Protein AF-A0A832VP25-F1 (afdb_monomer_lite)

pLDDT: mean 85.95, std 12.09, range [37.41, 95.25]

Radius of gyration: 12.19 Å; chains: 1; bounding box: 33×25×27 Å

Secondary structure (DSSP, 8-state):
----HHHHHHHHHHHHHHTT-SS--HHHHHHHHHHHHTTTHHHHHHHHHHH-SSHHHHHHHHHHHHHHHHHHTTPPPS----

Foldseek 3Di:
DAADLVLQLLLLVVLCVQLPVPPPDVVSSVVSSCCCVPVVVVQLVVQCVPQNSHSVSSNVSVQVVQQVVCVVVVHHRSDPPD

Structure (mmCIF, N/CA/C/O backbone):
data_AF-A0A832VP25-F1
#
_entry.id   AF-A0A832VP25-F1
#
loop_
_atom_site.group_PDB
_atom_site.id
_atom_site.type_symbol
_atom_site.label_atom_id
_atom_site.label_alt_id
_atom_site.label_comp_id
_atom_site.label_asym_id
_atom_site.label_entity_id
_atom_site.label_seq_id
_atom_site.pdbx_PDB_ins_code
_atom_site.Cartn_x
_atom_site.Cartn_y
_atom_site.Cartn_z
_atom_site.occupancy
_atom_site.B_iso_or_equiv
_atom_site.auth_seq_id
_atom_site.auth_comp_id
_atom_site.auth_asym_id
_atom_site.auth_atom_id
_atom_site.pdbx_PDB_model_num
ATOM 1 N N . MET A 1 1 ? 19.250 -0.351 -0.412 1.00 80.81 1 MET A N 1
ATOM 2 C CA . MET A 1 1 ? 18.475 -0.767 -1.602 1.00 80.81 1 MET A CA 1
ATOM 3 C C . MET A 1 1 ? 17.482 0.329 -1.944 1.00 80.81 1 MET A C 1
ATOM 5 O O . MET A 1 1 ? 16.801 0.794 -1.036 1.00 80.81 1 MET A O 1
ATOM 9 N N . GLN A 1 2 ? 17.426 0.762 -3.202 1.00 86.25 2 GLN A N 1
ATOM 10 C CA . GLN A 1 2 ? 16.457 1.751 -3.678 1.00 86.25 2 GLN A CA 1
ATOM 11 C C . GLN A 1 2 ? 15.408 1.023 -4.528 1.00 86.25 2 GLN A C 1
ATOM 13 O O . GLN A 1 2 ? 15.773 0.314 -5.454 1.00 86.25 2 GLN A O 1
ATOM 18 N N . LEU A 1 3 ? 14.131 1.135 -4.150 1.00 89.88 3 LEU A N 1
ATOM 19 C CA . LEU A 1 3 ? 13.011 0.591 -4.926 1.00 89.88 3 LEU A CA 1
ATOM 20 C C . LEU A 1 3 ? 12.655 1.544 -6.056 1.00 89.88 3 LEU A C 1
ATOM 22 O O . LEU A 1 3 ? 12.446 2.732 -5.790 1.00 89.88 3 LEU A O 1
ATOM 26 N N . GLU A 1 4 ? 12.534 1.028 -7.270 1.00 92.38 4 GLU A N 1
ATOM 27 C CA . GLU A 1 4 ? 12.157 1.826 -8.428 1.00 92.38 4 GLU A CA 1
ATOM 28 C C . GLU A 1 4 ? 10.657 2.161 -8.416 1.00 92.38 4 GLU A C 1
ATOM 30 O O . GLU A 1 4 ? 9.845 1.345 -7.963 1.00 92.38 4 GLU A O 1
ATOM 35 N N . PRO A 1 5 ? 10.247 3.332 -8.943 1.00 91.88 5 PRO A N 1
ATOM 36 C CA . PRO A 1 5 ? 8.837 3.722 -8.991 1.00 91.88 5 PRO A CA 1
ATOM 37 C C . PRO A 1 5 ? 7.943 2.695 -9.696 1.00 91.88 5 PRO A C 1
ATOM 39 O O . PRO A 1 5 ? 6.805 2.475 -9.291 1.00 91.88 5 PRO A O 1
ATOM 42 N N . CYS A 1 6 ? 8.461 2.020 -10.727 1.00 92.12 6 CYS A N 1
ATOM 43 C CA . CYS A 1 6 ? 7.736 0.970 -11.439 1.00 92.12 6 CYS A CA 1
ATOM 44 C C . CYS A 1 6 ? 7.438 -0.252 -10.554 1.00 92.12 6 CYS A C 1
ATOM 46 O O . CYS A 1 6 ? 6.333 -0.783 -10.624 1.00 92.12 6 CYS A O 1
ATOM 48 N N . GLN A 1 7 ? 8.370 -0.651 -9.680 1.00 92.44 7 GLN A N 1
ATOM 49 C CA . GLN A 1 7 ? 8.164 -1.750 -8.728 1.00 92.44 7 GLN A CA 1
ATOM 50 C C . GLN A 1 7 ? 7.093 -1.382 -7.699 1.00 92.44 7 GLN A C 1
ATOM 52 O O . GLN A 1 7 ? 6.219 -2.182 -7.384 1.00 92.44 7 GLN A O 1
ATOM 57 N N . ILE A 1 8 ? 7.136 -0.142 -7.206 1.00 93.38 8 ILE A N 1
ATOM 58 C CA . ILE A 1 8 ? 6.157 0.369 -6.245 1.00 93.38 8 ILE A CA 1
ATOM 59 C C . ILE A 1 8 ? 4.767 0.429 -6.885 1.00 93.38 8 ILE A C 1
ATOM 61 O O . ILE A 1 8 ? 3.799 -0.017 -6.280 1.00 93.38 8 ILE A O 1
ATOM 65 N N . ASN A 1 9 ? 4.659 0.941 -8.112 1.00 93.69 9 ASN A N 1
ATOM 66 C CA . ASN A 1 9 ? 3.382 1.042 -8.817 1.00 93.69 9 ASN A CA 1
ATOM 67 C C . ASN A 1 9 ? 2.779 -0.334 -9.124 1.00 93.69 9 ASN A C 1
ATOM 69 O O . ASN A 1 9 ? 1.578 -0.508 -8.937 1.00 93.69 9 ASN A O 1
ATOM 73 N N . ALA A 1 10 ? 3.593 -1.314 -9.528 1.00 93.38 10 ALA A N 1
ATOM 74 C CA . ALA A 1 10 ? 3.134 -2.689 -9.732 1.00 93.38 10 ALA A CA 1
ATOM 75 C C . ALA A 1 10 ? 2.560 -3.297 -8.439 1.00 93.38 10 ALA A C 1
ATOM 77 O O . ALA A 1 10 ? 1.467 -3.866 -8.455 1.00 93.38 10 ALA A O 1
ATOM 78 N N . ALA A 1 11 ? 3.238 -3.088 -7.308 1.00 93.81 11 ALA A N 1
ATOM 79 C CA . ALA A 1 11 ? 2.763 -3.551 -6.008 1.00 93.81 11 ALA A CA 1
ATOM 80 C C . ALA A 1 11 ? 1.488 -2.815 -5.565 1.00 93.81 11 ALA A C 1
ATOM 82 O O . ALA A 1 11 ? 0.582 -3.426 -5.009 1.00 93.81 11 ALA A O 1
ATOM 83 N N . VAL A 1 12 ? 1.357 -1.516 -5.854 1.00 92.50 12 VAL A N 1
ATOM 84 C CA . VAL A 1 12 ? 0.118 -0.770 -5.577 1.00 92.50 12 VAL A CA 1
ATOM 85 C C . VAL A 1 12 ? -1.060 -1.335 -6.366 1.00 92.50 12 VAL A C 1
ATOM 87 O O . VAL A 1 12 ? -2.133 -1.506 -5.795 1.00 92.50 12 VAL A O 1
ATOM 90 N N . VAL A 1 13 ? -0.877 -1.651 -7.650 1.00 90.81 13 VAL A N 1
ATOM 91 C CA . VAL A 1 13 ? -1.938 -2.259 -8.468 1.00 90.81 13 VAL A CA 1
ATOM 92 C C . VAL A 1 13 ? -2.366 -3.606 -7.884 1.00 90.81 13 VAL A C 1
ATOM 94 O O . VAL A 1 13 ? -3.556 -3.825 -7.669 1.00 90.81 13 VAL A O 1
ATOM 97 N N . GLU A 1 14 ? -1.414 -4.483 -7.563 1.00 90.69 14 GLU A N 1
ATOM 98 C CA . GLU A 1 14 ? -1.718 -5.805 -7.001 1.00 90.69 14 GLU A CA 1
ATOM 99 C C . GLU A 1 14 ? -2.376 -5.716 -5.612 1.00 90.69 14 GLU A C 1
ATOM 101 O O . GLU A 1 14 ? -3.317 -6.453 -5.322 1.00 90.69 14 GLU A O 1
ATOM 106 N N . LEU A 1 15 ? -1.942 -4.778 -4.765 1.00 90.19 15 LEU A N 1
ATOM 107 C CA . LEU A 1 15 ? -2.582 -4.498 -3.480 1.00 90.19 15 LEU A CA 1
ATOM 108 C C . LEU A 1 15 ? -4.052 -4.109 -3.662 1.00 90.19 15 LEU A C 1
ATOM 110 O O . LEU A 1 15 ? -4.908 -4.647 -2.967 1.00 90.19 15 LEU A O 1
ATOM 114 N N . LEU A 1 16 ? -4.339 -3.169 -4.569 1.00 88.19 16 LEU A N 1
ATOM 115 C CA . LEU A 1 16 ? -5.699 -2.677 -4.802 1.00 88.19 16 LEU A CA 1
ATOM 116 C C . LEU A 1 16 ? -6.621 -3.775 -5.339 1.00 88.19 16 LEU A C 1
ATOM 118 O O . LEU A 1 16 ? -7.778 -3.838 -4.930 1.00 88.19 16 LEU A O 1
ATOM 122 N N . MET A 1 17 ? -6.091 -4.668 -6.182 1.00 85.94 17 MET A N 1
ATOM 123 C CA . MET A 1 17 ? -6.799 -5.878 -6.611 1.00 85.94 17 MET A CA 1
ATOM 124 C C . MET A 1 17 ? -7.094 -6.819 -5.433 1.00 85.94 17 MET A C 1
ATOM 126 O O . MET A 1 17 ? -8.175 -7.391 -5.369 1.00 85.94 17 MET A O 1
ATOM 130 N N . ARG A 1 18 ? -6.154 -6.984 -4.490 1.00 83.56 18 ARG A N 1
ATOM 131 C CA . ARG A 1 18 ? -6.295 -7.898 -3.339 1.00 83.56 18 ARG A CA 1
ATOM 132 C C . ARG A 1 18 ? -7.306 -7.433 -2.297 1.00 83.56 18 ARG A C 1
ATOM 134 O O . ARG A 1 18 ? -8.010 -8.269 -1.745 1.00 83.56 18 ARG A O 1
ATOM 141 N N . ILE A 1 19 ? -7.371 -6.133 -2.025 1.00 79.06 19 ILE A N 1
ATOM 142 C CA . ILE A 1 19 ? -8.293 -5.575 -1.020 1.00 79.06 19 ILE A CA 1
ATOM 143 C C . ILE A 1 19 ? -9.694 -5.302 -1.583 1.00 79.06 19 ILE A C 1
ATOM 145 O O . ILE A 1 19 ? -10.470 -4.609 -0.929 1.00 79.06 19 ILE A O 1
ATOM 149 N N . ASP A 1 20 ? -9.977 -5.785 -2.802 1.00 71.69 20 ASP A N 1
ATOM 150 C CA . ASP A 1 20 ? -11.215 -5.552 -3.552 1.00 71.69 20 ASP A CA 1
ATOM 151 C C . ASP A 1 20 ? -11.692 -4.102 -3.386 1.00 71.69 20 ASP A C 1
ATOM 153 O O . ASP A 1 20 ? -12.825 -3.832 -2.985 1.00 71.69 20 ASP A O 1
ATOM 157 N N . ALA A 1 21 ? -10.773 -3.142 -3.575 1.00 62.22 21 ALA A N 1
ATOM 158 C CA . ALA A 1 21 ? -11.084 -1.727 -3.423 1.00 62.22 21 ALA A CA 1
ATOM 159 C C . ALA A 1 21 ? -12.094 -1.354 -4.513 1.00 62.22 21 ALA A C 1
ATOM 161 O O . ALA A 1 21 ? -11.688 -0.993 -5.616 1.00 62.22 21 ALA A O 1
ATOM 162 N N . ARG A 1 22 ? -13.386 -1.527 -4.179 1.00 52.72 22 ARG A N 1
ATOM 163 C CA . ARG A 1 22 ? -14.596 -1.365 -4.998 1.00 52.72 22 ARG A CA 1
ATOM 164 C C . ARG A 1 22 ? -14.314 -0.516 -6.235 1.00 52.72 22 ARG A C 1
ATOM 166 O O . ARG A 1 22 ? -14.260 0.705 -6.127 1.00 52.72 22 ARG A O 1
ATOM 173 N N . ASP A 1 23 ? -14.148 -1.189 -7.373 1.00 54.56 23 ASP A N 1
ATOM 174 C CA . ASP A 1 23 ? -14.075 -0.600 -8.713 1.00 54.56 23 ASP A CA 1
ATOM 175 C C . ASP A 1 23 ? -12.972 0.454 -8.920 1.00 54.56 23 ASP A C 1
ATOM 177 O O . ASP A 1 23 ? -13.251 1.639 -8.820 1.00 54.56 23 ASP A O 1
ATOM 181 N N . ASN A 1 24 ? -11.737 0.018 -9.236 1.00 59.94 24 ASN A N 1
ATOM 182 C CA . ASN A 1 24 ? -10.662 0.699 -10.004 1.00 59.94 24 ASN A CA 1
ATOM 183 C C . ASN A 1 24 ? -10.729 2.239 -10.178 1.00 59.94 24 ASN A C 1
ATOM 185 O O . ASN A 1 24 ? -10.452 2.758 -11.264 1.00 59.94 24 ASN A O 1
ATOM 189 N N . ASP A 1 25 ? -11.070 2.996 -9.136 1.00 71.94 25 ASP A N 1
ATOM 190 C CA . ASP A 1 25 ? -11.188 4.439 -9.255 1.00 71.94 25 ASP A CA 1
ATOM 191 C C . ASP A 1 25 ? -9.764 4.990 -9.409 1.00 71.94 25 ASP A C 1
ATOM 193 O O . ASP A 1 25 ? -8.900 4.748 -8.552 1.00 71.94 25 ASP A O 1
ATOM 197 N N . PRO A 1 26 ? -9.472 5.718 -10.500 1.00 79.75 26 PRO A N 1
ATOM 198 C CA . PRO A 1 26 ? -8.117 6.167 -10.784 1.00 79.75 26 PRO A CA 1
ATOM 199 C C . PRO A 1 26 ? -7.564 7.058 -9.666 1.00 79.75 26 PRO A C 1
ATOM 201 O O . PRO A 1 26 ? -6.358 7.061 -9.432 1.00 79.75 26 PRO A O 1
ATOM 204 N N . ARG A 1 27 ? -8.424 7.737 -8.895 1.00 85.69 27 ARG A N 1
ATOM 205 C CA . ARG A 1 27 ? -8.006 8.575 -7.764 1.00 85.69 27 ARG A CA 1
ATOM 206 C C . ARG A 1 27 ? -7.548 7.733 -6.580 1.00 85.69 27 ARG A C 1
ATOM 208 O O . ARG A 1 27 ? -6.678 8.172 -5.827 1.00 85.69 27 ARG A O 1
ATOM 215 N N . VAL A 1 28 ? -8.106 6.533 -6.399 1.00 84.88 28 VAL A N 1
ATOM 216 C CA . VAL A 1 28 ? -7.632 5.576 -5.388 1.00 84.88 28 VAL A CA 1
ATOM 217 C C . VAL A 1 28 ? -6.228 5.115 -5.760 1.00 84.88 28 VAL A C 1
ATOM 219 O O . VAL A 1 28 ? -5.322 5.231 -4.932 1.00 84.88 28 VAL A O 1
ATOM 222 N N . TYR A 1 29 ? -6.006 4.708 -7.013 1.00 87.88 29 TYR A N 1
ATOM 223 C CA . TYR A 1 29 ? -4.663 4.379 -7.496 1.00 87.88 29 TYR A CA 1
ATOM 224 C C . TYR A 1 29 ? -3.685 5.547 -7.318 1.00 87.88 29 TYR A C 1
ATOM 226 O O . TYR A 1 29 ? -2.628 5.366 -6.712 1.00 87.88 29 TYR A O 1
ATOM 234 N N . GLU A 1 30 ? -4.037 6.757 -7.762 1.00 90.50 30 GLU A N 1
ATOM 235 C CA . GLU A 1 30 ? -3.175 7.937 -7.632 1.00 90.50 30 GLU A CA 1
ATOM 236 C C . GLU A 1 30 ? -2.820 8.237 -6.173 1.00 90.50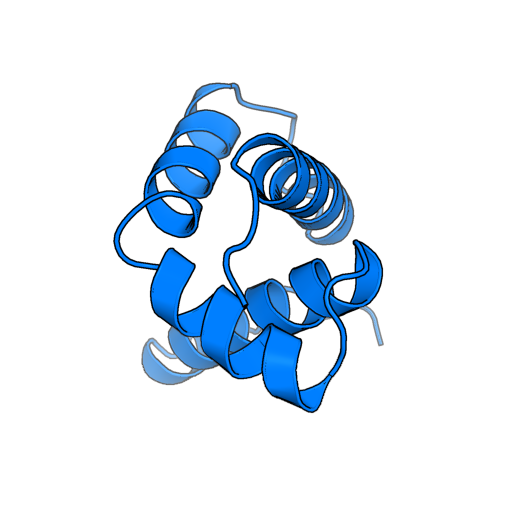 30 GLU A C 1
ATOM 238 O O . GLU A 1 30 ? -1.667 8.541 -5.859 1.00 90.50 30 GLU A O 1
ATOM 243 N N . ARG A 1 31 ? -3.784 8.116 -5.253 1.00 90.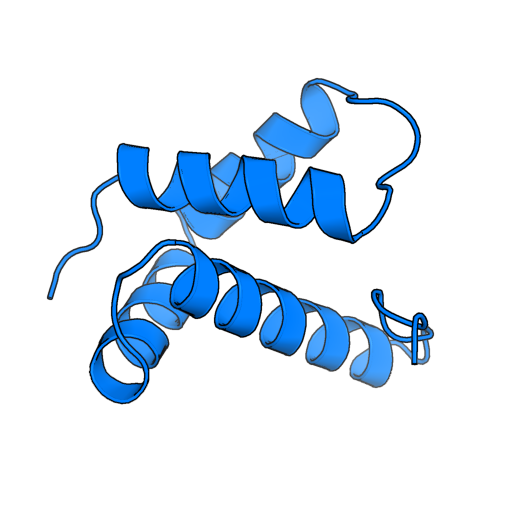69 31 ARG A N 1
ATOM 244 C CA . ARG A 1 31 ? -3.552 8.352 -3.824 1.00 90.69 31 ARG A CA 1
ATOM 245 C C . ARG A 1 31 ? -2.562 7.347 -3.243 1.00 90.69 31 ARG A C 1
ATOM 247 O O . ARG A 1 31 ? -1.631 7.753 -2.543 1.00 90.69 31 ARG A O 1
ATOM 254 N N . TYR A 1 32 ? -2.750 6.059 -3.525 1.00 91.19 32 TYR A N 1
ATOM 255 C CA . TYR A 1 32 ? -1.859 5.006 -3.040 1.00 91.19 32 TYR A CA 1
ATOM 256 C C . TYR A 1 32 ? -0.478 5.099 -3.694 1.00 91.19 32 TYR A C 1
ATOM 258 O O . TYR A 1 32 ? 0.529 5.067 -2.988 1.00 91.19 32 TYR A O 1
ATOM 266 N N . SER A 1 33 ? -0.414 5.303 -5.011 1.00 92.81 33 SER A N 1
ATOM 267 C CA . SER A 1 33 ? 0.842 5.486 -5.743 1.00 92.81 33 SER A CA 1
ATOM 268 C C . SER A 1 33 ? 1.625 6.681 -5.200 1.00 92.81 33 SER A C 1
ATOM 270 O O . SER A 1 33 ? 2.806 6.540 -4.879 1.00 92.81 33 SER A O 1
ATOM 272 N N . ARG A 1 34 ? 0.978 7.835 -4.985 1.00 94.75 34 ARG A N 1
ATOM 273 C CA . ARG A 1 34 ? 1.630 9.026 -4.419 1.00 94.75 34 ARG A CA 1
ATOM 274 C C . ARG A 1 34 ? 2.154 8.785 -3.007 1.00 94.75 34 ARG A C 1
ATOM 276 O O . ARG A 1 34 ? 3.248 9.241 -2.679 1.00 94.75 34 ARG A O 1
ATOM 283 N N . PHE A 1 35 ? 1.397 8.079 -2.170 1.00 94.19 35 PHE A N 1
ATOM 284 C CA . PHE A 1 35 ? 1.832 7.755 -0.814 1.00 94.19 35 PHE A CA 1
ATOM 285 C C . PHE A 1 35 ? 3.048 6.820 -0.821 1.00 94.19 35 PHE A C 1
ATOM 287 O O . PHE A 1 35 ? 4.063 7.133 -0.198 1.00 94.19 35 PHE A O 1
ATOM 294 N N . TRP A 1 36 ? 2.975 5.708 -1.553 1.00 95.25 36 TRP A N 1
ATOM 295 C CA . TRP A 1 36 ? 4.013 4.678 -1.558 1.00 95.25 36 TRP A CA 1
ATOM 296 C C . TRP A 1 36 ? 5.276 5.076 -2.328 1.00 95.25 36 TRP A C 1
ATOM 298 O O . TRP A 1 36 ? 6.361 4.624 -1.971 1.00 95.25 36 TRP A O 1
ATOM 308 N N . ASN A 1 37 ? 5.174 5.971 -3.316 1.00 93.75 37 ASN A N 1
ATOM 309 C CA . ASN A 1 37 ? 6.339 6.600 -3.949 1.00 93.75 37 ASN A CA 1
ATOM 310 C C . ASN A 1 37 ? 6.922 7.762 -3.125 1.00 93.75 37 ASN A C 1
ATOM 312 O O . ASN A 1 37 ? 8.075 8.138 -3.336 1.00 93.75 37 ASN A O 1
ATOM 316 N N . GLY A 1 38 ? 6.147 8.328 -2.197 1.00 93.62 38 GLY A N 1
ATOM 317 C CA . GLY A 1 38 ? 6.558 9.419 -1.316 1.00 93.62 38 GLY A CA 1
ATOM 318 C C . GLY A 1 38 ? 6.835 8.936 0.115 1.00 93.62 38 GLY A C 1
ATOM 319 O O . GLY A 1 38 ? 7.764 8.156 0.324 1.00 93.62 38 GLY A O 1
ATOM 320 N N . PRO A 1 39 ? 6.063 9.388 1.121 1.00 91.44 39 PRO A N 1
ATOM 321 C CA . PRO A 1 39 ? 6.347 9.118 2.536 1.00 91.44 39 PRO A CA 1
ATOM 322 C C . PRO A 1 39 ? 6.341 7.623 2.904 1.00 91.44 39 PRO A C 1
ATOM 324 O O . PRO A 1 39 ? 7.074 7.210 3.79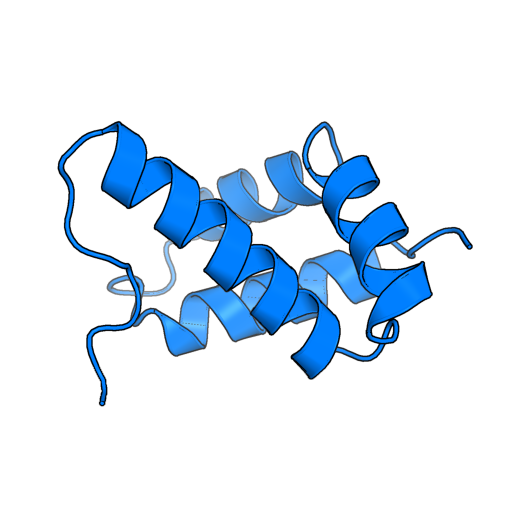8 1.00 91.44 39 PRO A O 1
ATOM 327 N N . GLY A 1 40 ? 5.563 6.792 2.205 1.00 92.06 40 GLY A N 1
ATOM 328 C CA . GLY A 1 40 ? 5.530 5.342 2.410 1.00 92.06 40 GLY A CA 1
ATOM 329 C C . GLY A 1 40 ? 6.744 4.601 1.837 1.00 92.06 40 GLY A C 1
ATOM 330 O O . GLY A 1 40 ? 6.968 3.439 2.182 1.00 92.06 40 GLY A O 1
ATOM 331 N N . ARG A 1 41 ? 7.561 5.251 0.995 1.00 93.88 41 ARG A N 1
ATOM 332 C CA . ARG A 1 41 ? 8.698 4.611 0.314 1.00 93.88 41 ARG A CA 1
ATOM 333 C C . ARG A 1 41 ? 9.752 4.114 1.292 1.00 93.88 41 ARG A C 1
ATOM 335 O O . ARG A 1 41 ? 10.312 3.043 1.082 1.00 93.88 41 ARG A O 1
ATOM 342 N N . GLU A 1 42 ? 10.005 4.855 2.369 1.00 93.88 42 GLU A N 1
ATOM 343 C CA . GLU A 1 42 ? 10.980 4.440 3.383 1.00 93.88 42 GLU A CA 1
ATOM 344 C C . GLU A 1 42 ? 10.544 3.141 4.081 1.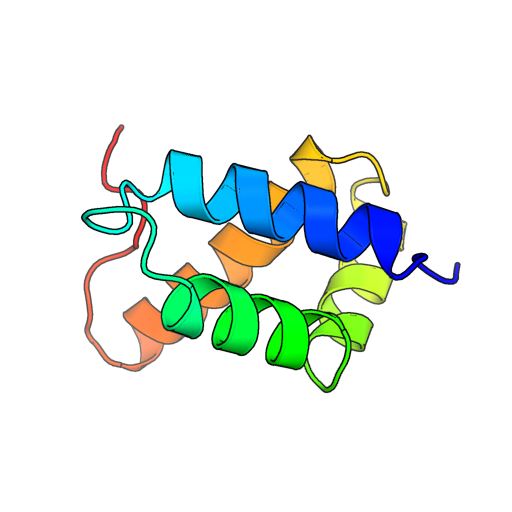00 93.88 42 GLU A C 1
ATOM 346 O O . GLU A 1 42 ? 11.360 2.245 4.302 1.00 93.88 42 GLU A O 1
ATOM 351 N N . ILE A 1 43 ? 9.246 3.003 4.366 1.00 92.19 43 ILE A N 1
ATOM 352 C CA . ILE A 1 43 ? 8.673 1.799 4.980 1.00 92.19 43 ILE A CA 1
ATOM 353 C C . ILE A 1 43 ? 8.872 0.599 4.050 1.00 92.19 43 ILE A C 1
ATOM 355 O O . ILE A 1 43 ? 9.354 -0.445 4.494 1.00 92.19 43 ILE A O 1
ATOM 359 N N . LEU A 1 44 ? 8.579 0.765 2.755 1.00 93.50 44 LEU A N 1
ATOM 360 C CA . LEU A 1 44 ? 8.806 -0.276 1.750 1.00 93.50 44 LEU A CA 1
ATOM 361 C C . LEU A 1 44 ? 10.278 -0.640 1.625 1.00 93.50 44 LEU A C 1
ATOM 363 O O . LEU A 1 44 ? 10.604 -1.817 1.601 1.00 93.50 44 LEU A O 1
ATOM 367 N N . GLN A 1 45 ? 11.178 0.340 1.580 1.00 93.81 45 GLN A N 1
ATOM 368 C CA . GLN A 1 45 ? 12.612 0.083 1.449 1.00 93.81 45 GLN A CA 1
ATOM 369 C C . GLN A 1 45 ? 13.176 -0.662 2.661 1.00 93.81 45 GLN A C 1
ATOM 371 O O . GLN A 1 45 ? 13.980 -1.578 2.493 1.00 93.81 45 GLN A O 1
ATOM 376 N N . ARG A 1 46 ? 12.754 -0.302 3.879 1.00 93.12 46 ARG A N 1
ATOM 377 C CA . ARG A 1 46 ? 13.156 -1.006 5.106 1.00 93.12 46 ARG A CA 1
ATOM 378 C C . ARG A 1 46 ? 12.566 -2.413 5.164 1.00 93.12 46 ARG A C 1
ATOM 380 O O . ARG A 1 46 ? 13.275 -3.352 5.511 1.00 93.12 46 ARG A O 1
ATOM 387 N N . GLY A 1 47 ? 11.296 -2.574 4.793 1.00 92.25 47 GLY A N 1
ATOM 388 C CA . GLY A 1 47 ? 10.657 -3.886 4.707 1.00 92.25 47 GLY A CA 1
ATOM 389 C C . GLY A 1 47 ? 11.320 -4.778 3.656 1.00 92.25 47 GLY A C 1
ATOM 390 O O . GLY A 1 47 ? 11.631 -5.932 3.939 1.00 92.25 47 GLY A O 1
ATOM 391 N N . ALA A 1 48 ? 11.631 -4.226 2.485 1.00 93.62 48 ALA A N 1
ATOM 392 C CA . ALA A 1 48 ? 12.220 -4.965 1.377 1.00 93.62 48 ALA A CA 1
ATOM 393 C C . ALA A 1 48 ? 13.629 -5.487 1.683 1.00 93.62 48 ALA A C 1
ATOM 395 O O . ALA A 1 48 ? 13.998 -6.565 1.228 1.00 93.62 48 ALA A O 1
ATOM 396 N N . GLN A 1 49 ? 14.398 -4.781 2.520 1.00 92.94 49 GLN A N 1
ATOM 397 C CA . GLN A 1 49 ? 15.689 -5.278 3.015 1.00 92.94 49 GLN A CA 1
ATOM 398 C C . GLN A 1 49 ? 15.560 -6.545 3.869 1.00 92.94 49 GLN A C 1
ATOM 400 O O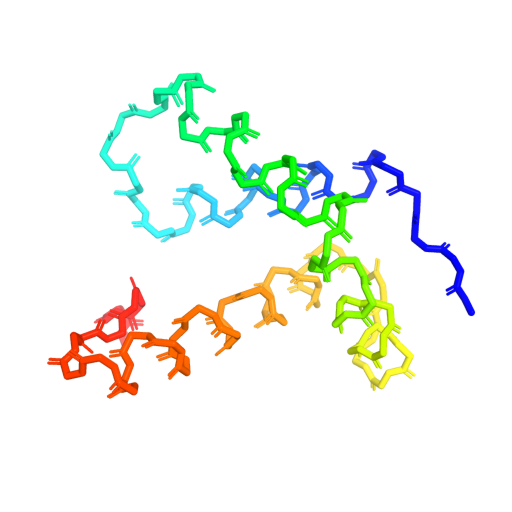 . GLN A 1 49 ? 16.512 -7.315 3.955 1.00 92.94 49 GLN A O 1
ATOM 405 N N . ARG A 1 50 ? 14.408 -6.753 4.517 1.00 90.00 50 ARG A N 1
ATOM 406 C CA . ARG A 1 50 ? 14.168 -7.890 5.411 1.00 90.00 50 ARG A CA 1
ATOM 407 C C . ARG A 1 50 ? 13.409 -9.031 4.741 1.00 90.00 50 ARG A C 1
ATOM 409 O O . ARG A 1 50 ? 13.675 -10.184 5.058 1.00 90.00 50 ARG A O 1
ATOM 416 N N . PHE A 1 51 ? 12.450 -8.709 3.878 1.00 89.12 51 PHE A N 1
ATOM 417 C CA . PHE A 1 51 ? 11.506 -9.680 3.319 1.00 89.12 51 PHE A CA 1
ATOM 418 C C . PHE A 1 51 ? 11.705 -9.948 1.827 1.00 89.12 51 PHE A C 1
ATOM 420 O O . PHE A 1 51 ? 11.230 -10.968 1.350 1.00 89.12 51 PHE A O 1
ATOM 427 N N . GLY A 1 52 ? 12.440 -9.088 1.118 1.00 91.69 52 GLY A N 1
ATOM 428 C CA . GLY A 1 52 ? 12.576 -9.144 -0.335 1.00 91.69 52 GLY A CA 1
ATOM 429 C C . GLY A 1 52 ? 11.905 -7.959 -1.027 1.00 91.69 52 GLY A C 1
ATOM 430 O O . GLY A 1 52 ? 11.036 -7.287 -0.472 1.00 91.69 52 GLY A O 1
ATOM 431 N N . ALA A 1 53 ? 12.353 -7.678 -2.248 1.00 92.81 53 ALA A N 1
ATOM 432 C CA . ALA A 1 53 ? 11.845 -6.591 -3.089 1.00 92.81 53 ALA A CA 1
ATOM 433 C C . ALA A 1 53 ? 11.021 -7.095 -4.284 1.00 92.81 53 ALA A C 1
ATOM 435 O O . ALA A 1 53 ? 10.809 -6.355 -5.246 1.00 92.81 53 ALA A O 1
ATOM 436 N N . ASP A 1 54 ? 10.612 -8.363 -4.256 1.00 93.44 54 ASP A N 1
ATOM 437 C CA . ASP A 1 54 ? 9.637 -8.909 -5.193 1.00 93.44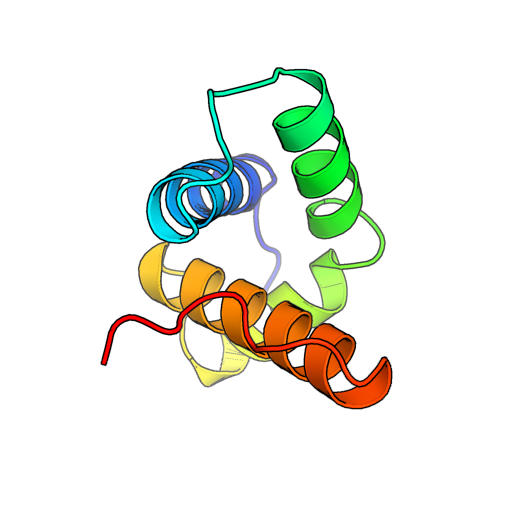 54 ASP A CA 1
ATOM 438 C C . ASP A 1 54 ? 8.238 -8.326 -4.928 1.00 93.44 54 ASP A C 1
ATOM 440 O O . ASP A 1 54 ? 7.961 -7.775 -3.859 1.00 93.44 54 ASP A O 1
ATOM 444 N N . ASN A 1 55 ? 7.360 -8.419 -5.930 1.00 91.50 55 ASN A N 1
ATOM 445 C CA . ASN A 1 55 ? 6.047 -7.779 -5.890 1.00 91.50 55 ASN A CA 1
ATOM 446 C C . ASN A 1 55 ? 5.204 -8.249 -4.693 1.00 91.50 55 ASN A C 1
ATOM 448 O O . ASN A 1 55 ? 4.617 -7.420 -4.000 1.00 91.50 55 ASN A O 1
ATOM 452 N N . ASP A 1 56 ? 5.211 -9.554 -4.404 1.00 91.25 56 ASP A N 1
ATOM 453 C CA . ASP A 1 56 ? 4.418 -10.136 -3.320 1.00 91.25 56 ASP A CA 1
ATOM 454 C C . ASP A 1 56 ? 4.897 -9.649 -1.947 1.00 91.25 56 ASP A C 1
ATOM 456 O O . ASP A 1 56 ? 4.095 -9.197 -1.123 1.00 91.25 56 ASP A O 1
ATOM 460 N N . SER A 1 57 ? 6.215 -9.632 -1.732 1.00 93.38 57 SER A N 1
ATOM 461 C CA . SER A 1 57 ? 6.826 -9.075 -0.523 1.00 93.38 57 SER A CA 1
ATOM 462 C C . SER A 1 57 ? 6.447 -7.610 -0.314 1.00 93.38 57 SER A C 1
ATOM 464 O O . SER A 1 57 ? 6.073 -7.218 0.797 1.00 93.38 57 SER A O 1
ATOM 466 N N . LEU A 1 58 ? 6.489 -6.791 -1.371 1.00 94.50 58 LEU A N 1
ATOM 467 C CA . LEU A 1 58 ? 6.090 -5.384 -1.300 1.00 94.50 58 LEU A CA 1
ATOM 468 C C . LEU A 1 58 ? 4.610 -5.239 -0.935 1.00 94.50 58 LEU A C 1
ATOM 470 O O . LEU A 1 58 ? 4.286 -4.476 -0.023 1.00 94.50 58 LEU A O 1
ATOM 474 N N . VAL A 1 59 ? 3.720 -6.006 -1.564 1.00 93.38 59 VAL A N 1
ATOM 475 C CA . VAL A 1 59 ? 2.285 -5.991 -1.245 1.00 93.38 59 VAL A CA 1
ATOM 476 C C . VAL A 1 59 ? 2.021 -6.425 0.191 1.00 93.38 59 VAL A C 1
ATOM 478 O O . VAL A 1 59 ? 1.205 -5.812 0.886 1.00 93.38 59 VAL A O 1
ATOM 481 N N . ARG A 1 60 ? 2.745 -7.427 0.691 1.00 92.19 60 ARG A N 1
ATOM 482 C CA . ARG A 1 60 ? 2.629 -7.882 2.078 1.00 92.19 60 ARG A CA 1
ATOM 483 C C . ARG A 1 60 ? 3.037 -6.795 3.071 1.00 92.19 60 ARG A C 1
ATOM 485 O O . ARG A 1 60 ? 2.347 -6.593 4.071 1.00 92.19 60 ARG A O 1
ATOM 492 N N . ILE A 1 61 ? 4.110 -6.054 2.783 1.00 93.69 61 ILE A N 1
ATOM 493 C CA . ILE A 1 61 ? 4.546 -4.904 3.592 1.00 93.69 61 ILE A CA 1
ATOM 494 C C . ILE A 1 61 ? 3.484 -3.794 3.575 1.00 93.69 61 ILE A C 1
ATOM 496 O O . ILE A 1 61 ? 3.158 -3.243 4.633 1.00 93.69 61 ILE A O 1
ATOM 500 N N . MET A 1 62 ? 2.920 -3.477 2.403 1.00 93.62 62 MET A N 1
ATOM 501 C CA . MET A 1 62 ? 1.854 -2.476 2.279 1.00 93.62 62 MET A CA 1
ATOM 502 C C . MET A 1 62 ? 0.617 -2.875 3.081 1.00 93.62 62 MET A C 1
ATOM 504 O O . MET A 1 62 ? 0.132 -2.091 3.896 1.00 93.62 62 MET A O 1
ATOM 508 N N . THR A 1 63 ? 0.157 -4.114 2.906 1.00 91.12 63 THR A N 1
ATOM 509 C CA . THR A 1 63 ? -1.012 -4.676 3.595 1.00 91.12 63 THR A CA 1
ATOM 510 C C . THR A 1 63 ? -0.825 -4.630 5.107 1.00 91.12 63 THR A C 1
ATOM 512 O O . THR A 1 63 ? -1.689 -4.133 5.824 1.00 91.12 63 THR A O 1
ATOM 515 N N . TYR A 1 64 ? 0.334 -5.073 5.608 1.00 90.69 64 TYR A N 1
ATOM 516 C CA . TYR A 1 64 ? 0.652 -5.007 7.034 1.00 90.69 64 TYR A CA 1
ATOM 517 C C . TYR A 1 64 ? 0.605 -3.572 7.574 1.00 90.69 64 TYR A C 1
ATOM 519 O O . TYR A 1 64 ? 0.024 -3.317 8.629 1.00 90.69 64 TYR A O 1
ATOM 527 N N . SER A 1 65 ? 1.193 -2.624 6.842 1.00 90.88 65 SER A N 1
ATOM 528 C CA . SER A 1 65 ? 1.228 -1.216 7.246 1.00 90.88 65 SER A CA 1
ATOM 529 C C . SER A 1 65 ? -0.176 -0.619 7.320 1.00 90.88 65 SER A C 1
ATOM 531 O O . SER A 1 65 ? -0.506 0.057 8.292 1.00 90.88 65 SER A O 1
ATOM 533 N N . LEU A 1 66 ? -1.014 -0.906 6.323 1.00 88.44 66 LEU A N 1
ATOM 534 C CA . LEU A 1 66 ? -2.392 -0.431 6.270 1.00 88.44 66 LEU A CA 1
ATOM 535 C C . LEU A 1 66 ? -3.252 -1.064 7.363 1.00 88.44 66 LEU A C 1
ATOM 537 O O . LEU A 1 66 ? -3.952 -0.341 8.064 1.00 88.44 66 LEU A O 1
ATOM 541 N N . ASN A 1 67 ? -3.141 -2.378 7.578 1.00 88.62 67 ASN A N 1
ATOM 542 C CA . ASN A 1 67 ? -3.854 -3.070 8.654 1.00 88.62 67 ASN A CA 1
ATOM 543 C C . ASN A 1 67 ? -3.480 -2.506 10.022 1.00 88.62 67 ASN A C 1
ATOM 545 O O . ASN A 1 67 ? -4.362 -2.245 10.834 1.00 88.62 67 ASN A O 1
ATOM 549 N N . ARG A 1 68 ? -2.191 -2.234 10.261 1.00 88.75 68 ARG A N 1
ATOM 550 C CA . ARG A 1 68 ? -1.739 -1.584 11.496 1.00 88.75 68 ARG A CA 1
ATOM 551 C C . ARG A 1 68 ? -2.405 -0.220 11.685 1.00 88.75 68 ARG A C 1
ATOM 553 O O . ARG A 1 68 ? -2.835 0.092 12.793 1.00 88.75 68 ARG A O 1
ATOM 560 N N . THR A 1 69 ? -2.513 0.578 10.623 1.00 86.69 69 THR A N 1
ATOM 561 C CA . THR A 1 69 ? -3.230 1.858 10.659 1.00 86.69 69 THR A CA 1
ATOM 562 C C . THR A 1 69 ? -4.727 1.665 10.904 1.00 86.69 69 THR A C 1
ATOM 564 O O . THR A 1 69 ? -5.275 2.377 11.741 1.00 86.69 69 THR A O 1
ATOM 567 N N . CYS A 1 70 ? -5.391 0.708 10.250 1.00 84.94 70 CYS A N 1
ATOM 568 C CA . CYS A 1 70 ? -6.800 0.397 10.507 1.00 84.94 70 CYS A CA 1
ATOM 569 C C . CYS A 1 70 ? -7.024 0.035 11.977 1.00 84.94 70 CYS A C 1
ATOM 571 O O . CYS A 1 70 ? -7.835 0.679 12.637 1.00 84.94 70 CYS A O 1
ATOM 573 N N . THR A 1 71 ? -6.229 -0.889 12.525 1.00 85.75 71 THR A N 1
ATOM 574 C CA . THR A 1 71 ? -6.306 -1.294 13.936 1.00 85.75 71 THR A CA 1
ATOM 575 C C . THR A 1 71 ? -6.109 -0.112 14.885 1.00 85.75 71 THR A C 1
ATOM 577 O O . THR A 1 71 ? -6.862 0.027 15.844 1.00 85.75 71 THR A O 1
ATOM 580 N N . MET A 1 72 ? -5.150 0.783 14.612 1.00 88.69 72 MET A N 1
ATOM 581 C CA . MET A 1 72 ? -4.950 1.999 15.417 1.00 88.69 72 MET A CA 1
ATOM 582 C C . MET A 1 72 ? -6.147 2.956 15.379 1.00 88.69 72 MET A C 1
ATOM 584 O O . MET A 1 72 ? -6.377 3.675 16.345 1.00 88.69 72 MET A O 1
ATOM 588 N N . ASN A 1 73 ? -6.908 2.962 14.284 1.00 86.69 73 ASN A N 1
ATOM 589 C CA . ASN A 1 73 ? -8.121 3.765 14.134 1.00 86.69 73 ASN A CA 1
ATOM 590 C C . ASN A 1 73 ? -9.398 3.014 14.564 1.00 86.69 73 ASN A C 1
ATOM 592 O O . ASN A 1 73 ? -10.494 3.528 14.359 1.00 86.69 73 ASN A O 1
ATOM 596 N N . GLY A 1 74 ? -9.283 1.807 15.135 1.00 85.56 74 GLY A N 1
ATOM 597 C CA . GLY A 1 74 ? -10.433 0.977 15.516 1.00 85.56 74 GLY A CA 1
ATOM 598 C C . GLY A 1 74 ? -11.224 0.413 14.328 1.00 85.56 74 GLY A C 1
ATOM 599 O O . GLY A 1 74 ? -12.364 -0.009 14.498 1.00 85.56 74 GLY A O 1
ATOM 600 N N . LEU A 1 75 ? -10.638 0.424 13.127 1.00 83.31 75 LEU A N 1
ATOM 601 C CA . LEU A 1 75 ? -11.221 -0.125 11.905 1.00 83.31 75 LEU A CA 1
ATOM 602 C C . LEU A 1 75 ? -10.797 -1.591 11.708 1.00 83.31 75 LEU A C 1
ATOM 604 O O . LEU A 1 75 ? -9.684 -1.963 12.103 1.00 83.31 75 LEU A O 1
ATOM 608 N N . PRO A 1 76 ? -11.642 -2.419 11.066 1.00 82.00 76 PRO A N 1
ATOM 609 C CA . PRO A 1 76 ? -11.270 -3.783 10.710 1.00 82.00 76 PRO A CA 1
ATOM 610 C C . PRO A 1 76 ? -10.088 -3.804 9.718 1.00 82.00 76 PRO A C 1
ATOM 612 O O . PRO A 1 76 ? -9.887 -2.840 8.967 1.00 82.00 76 PRO A O 1
ATOM 615 N N . PRO A 1 77 ? -9.278 -4.879 9.717 1.00 80.75 77 PRO A N 1
ATOM 616 C CA . PRO A 1 77 ? -8.212 -5.057 8.736 1.00 80.75 77 PRO A CA 1
ATOM 617 C C . PRO A 1 77 ? -8.780 -5.161 7.310 1.00 80.75 77 PRO A C 1
ATOM 619 O O . PRO A 1 77 ? -9.905 -5.600 7.105 1.00 80.75 77 PRO A O 1
ATOM 622 N N . LEU A 1 78 ? -7.980 -4.765 6.318 1.00 75.38 78 LEU A N 1
ATOM 623 C CA . LEU A 1 78 ? -8.354 -4.753 4.899 1.00 75.38 78 LEU A CA 1
ATOM 624 C C . LEU A 1 78 ? -8.506 -6.156 4.295 1.00 75.38 78 LEU A C 1
ATOM 626 O O . LEU A 1 78 ? -9.245 -6.319 3.334 1.00 75.38 78 LEU A O 1
ATOM 630 N N . ASN A 1 79 ? -7.821 -7.155 4.859 1.00 65.12 79 ASN A N 1
ATOM 631 C CA . ASN A 1 79 ? -7.924 -8.552 4.441 1.00 65.12 79 ASN A CA 1
ATOM 632 C C . ASN A 1 79 ? -8.612 -9.357 5.547 1.00 65.12 79 ASN A C 1
ATOM 634 O O . ASN A 1 79 ? -7.933 -9.870 6.434 1.00 65.12 79 ASN A O 1
ATOM 638 N N . ASP A 1 80 ? -9.939 -9.465 5.478 1.00 49.28 80 ASP A N 1
ATOM 639 C CA . ASP A 1 80 ? -10.731 -10.423 6.271 1.00 49.28 80 ASP A CA 1
ATOM 640 C C . ASP A 1 80 ? -10.984 -11.737 5.501 1.00 49.28 80 ASP A C 1
ATOM 642 O O . ASP A 1 80 ? -11.799 -12.566 5.890 1.00 49.28 80 ASP A O 1
ATOM 646 N N . HIS A 1 81 ? -10.273 -11.971 4.393 1.00 45.44 81 HIS A N 1
ATOM 647 C CA . HIS A 1 81 ? -10.232 -13.296 3.778 1.00 45.44 81 HIS A CA 1
ATOM 648 C C . HIS A 1 81 ? -9.180 -14.140 4.494 1.00 45.44 81 HIS A C 1
ATOM 650 O O . HIS A 1 81 ? -7.983 -14.073 4.204 1.00 45.44 81 HIS A O 1
ATOM 656 N N . THR A 1 82 ? -9.682 -14.861 5.495 1.00 37.41 82 THR A N 1
ATOM 657 C CA . THR A 1 82 ? -9.032 -16.020 6.115 1.00 37.41 82 THR A CA 1
ATOM 658 C C . THR A 1 82 ? -8.909 -17.150 5.098 1.00 37.41 82 THR A C 1
ATOM 660 O O . THR A 1 82 ? -9.832 -17.278 4.261 1.00 37.41 82 THR A O 1
#

Sequence (82 aa):
MQLEPCQINAAVVELLMRIDARDNDPRVYERYSRFWNGPGREILQRGAQRFGADNDSLVRIMTYSLNRTCTMNGLPPLNDHT